Protein AF-A0A922VNA4-F1 (afdb_monomer_lite)

Foldseek 3Di:
DEAQQQPRDDDPDPDNHDPVVVVVVVVLVDDCLCVDPLNVVLFVVLVVVCCVVPNQWFCAAPDHIDGHPAKGKDFCQHVVNVGDSRDNVRIDIHHPVRVVVVVVPDPDSDGDRPVPPPDDDDDDDDDDDDDDDDDDDDDDDDDDDDDDDDDDDDDDDDDDDDDD

Secondary structure (DSSP, 8-state):
-EE-TTT--EE-SSSSS-HHHHHHHHHHH--GGGGSHHHHHHHHHHHHHHHHHHSSEE--SSS--EE-SSEEEEESS-GGGT--TT-GGGEEEEEHHHHHHHHHHSS-SS---TTSSSSS-S-----------PPP----------------------------

Radius of gyration: 28.9 Å; chains: 1; bounding box: 86×58×45 Å

Sequence (164 aa):
MKLCTVCGVLTSGPGSRCTTHTRESNRSRHNDLYGTRSWQRLSARVLRSWRGEHGNWCPGYGRPAHRASDLTVDHVVPLAAGGAPFDIGNTAVLCRSCNSTKGASEPDRGYPHAGSALLEDVGRSSPRIALRVTRVTLVTVFCVLSRKTGSTSHGRRCGSSPTT

Structure (mmCIF, N/CA/C/O backbone):
data_AF-A0A922VNA4-F1
#
_entry.id   AF-A0A922VNA4-F1
#
loop_
_atom_site.group_PDB
_atom_site.id
_atom_site.type_symbol
_atom_site.label_atom_id
_atom_site.label_alt_id
_atom_site.label_comp_id
_atom_site.label_asym_id
_atom_site.label_entity_id
_atom_site.label_seq_id
_atom_site.pdbx_PDB_ins_code
_atom_site.Cartn_x
_atom_site.Cartn_y
_atom_site.Cartn_z
_atom_site.occupancy
_atom_site.B_iso_or_equiv
_atom_site.auth_seq_id
_atom_site.auth_comp_id
_atom_site.auth_asym_id
_atom_site.auth_atom_id
_atom_site.pdbx_PDB_model_num
ATOM 1 N N . MET A 1 1 ? 34.123 10.118 0.700 1.00 74.88 1 MET A N 1
ATOM 2 C CA . MET A 1 1 ? 33.624 9.529 -0.564 1.00 74.88 1 MET A CA 1
ATOM 3 C C . MET A 1 1 ? 33.416 8.040 -0.349 1.00 74.88 1 MET A C 1
ATOM 5 O O . MET A 1 1 ? 34.210 7.442 0.367 1.00 74.88 1 MET A O 1
ATOM 9 N N . LYS A 1 2 ? 32.336 7.462 -0.883 1.00 83.25 2 LYS A N 1
ATOM 10 C CA . LYS A 1 2 ? 32.010 6.028 -0.761 1.00 83.25 2 LYS A CA 1
ATOM 11 C C . LYS A 1 2 ? 31.835 5.423 -2.146 1.00 83.25 2 LYS A C 1
ATOM 13 O O . LYS A 1 2 ? 31.341 6.098 -3.049 1.00 83.25 2 LYS A O 1
ATOM 18 N N . LEU A 1 3 ? 32.221 4.163 -2.307 1.00 89.31 3 LEU A N 1
ATOM 19 C CA . LEU A 1 3 ? 31.964 3.426 -3.539 1.00 89.31 3 LEU A CA 1
ATOM 20 C C . LEU A 1 3 ? 30.491 3.013 -3.586 1.00 89.31 3 LEU A C 1
ATOM 22 O O . LEU A 1 3 ? 29.907 2.621 -2.574 1.00 89.31 3 LEU A O 1
ATOM 26 N N . CYS A 1 4 ? 29.888 3.106 -4.767 1.00 89.94 4 CYS A N 1
ATOM 27 C CA . CYS A 1 4 ? 28.564 2.559 -5.008 1.00 89.94 4 CYS A CA 1
ATOM 28 C C . CYS A 1 4 ? 28.595 1.038 -4.822 1.00 89.94 4 CYS A C 1
ATOM 30 O O . CYS A 1 4 ? 29.372 0.353 -5.476 1.00 89.94 4 CYS A O 1
ATOM 32 N N . THR A 1 5 ? 27.687 0.489 -4.017 1.00 89.38 5 THR A N 1
ATOM 33 C CA . THR A 1 5 ? 27.628 -0.960 -3.742 1.00 89.38 5 THR A CA 1
ATOM 34 C C . THR A 1 5 ? 27.132 -1.815 -4.913 1.00 89.38 5 THR A C 1
ATOM 36 O O . THR A 1 5 ? 27.088 -3.035 -4.802 1.00 89.38 5 THR A O 1
ATOM 39 N N . VAL A 1 6 ? 26.729 -1.184 -6.020 1.00 86.19 6 VAL A N 1
ATOM 40 C CA . VAL A 1 6 ? 26.211 -1.853 -7.222 1.00 86.19 6 VAL A CA 1
ATOM 41 C C . VAL A 1 6 ? 27.241 -1.848 -8.351 1.00 86.19 6 VAL A C 1
ATOM 43 O O . VAL A 1 6 ? 27.424 -2.866 -8.993 1.00 86.19 6 VAL A O 1
ATOM 46 N N . CYS A 1 7 ? 27.936 -0.732 -8.593 1.00 90.75 7 CYS A N 1
ATOM 47 C CA . CYS A 1 7 ? 28.889 -0.619 -9.709 1.00 90.75 7 CYS A CA 1
ATOM 48 C C . CYS A 1 7 ? 30.285 -0.123 -9.329 1.00 90.75 7 CYS A C 1
ATOM 50 O O . CYS A 1 7 ? 31.094 0.144 -10.210 1.00 90.75 7 CYS A O 1
ATOM 52 N N . GLY A 1 8 ? 30.565 0.093 -8.043 1.00 88.75 8 GLY A N 1
ATOM 53 C CA . GLY A 1 8 ? 31.885 0.517 -7.574 1.00 88.75 8 GLY A CA 1
ATOM 54 C C . GLY A 1 8 ? 32.268 1.971 -7.872 1.00 88.75 8 GLY A C 1
ATOM 55 O O . GLY A 1 8 ? 33.313 2.410 -7.416 1.00 88.75 8 GLY A O 1
ATOM 56 N N . VAL A 1 9 ? 31.446 2.759 -8.576 1.00 91.19 9 VAL A N 1
ATOM 57 C CA . VAL A 1 9 ? 31.759 4.173 -8.868 1.00 91.19 9 VAL A CA 1
ATOM 58 C C . VAL A 1 9 ? 31.885 4.993 -7.579 1.00 91.19 9 VAL A C 1
ATOM 60 O O . VAL A 1 9 ? 31.060 4.859 -6.672 1.00 91.19 9 VAL A O 1
ATOM 63 N N . LEU A 1 10 ? 32.891 5.872 -7.512 1.00 90.06 10 LEU A N 1
ATOM 64 C CA . LEU A 1 10 ? 33.101 6.789 -6.393 1.00 90.06 10 LEU A CA 1
ATOM 65 C C . LEU A 1 10 ? 31.979 7.833 -6.338 1.00 90.06 10 LEU A C 1
ATOM 67 O O . LEU A 1 10 ? 31.717 8.549 -7.301 1.00 90.06 10 LEU A O 1
ATOM 71 N N . THR A 1 11 ? 31.319 7.929 -5.189 1.00 87.50 11 THR A N 1
ATOM 72 C CA . THR A 1 11 ? 30.219 8.867 -4.961 1.00 87.50 11 THR A CA 1
ATOM 73 C C . THR A 1 11 ? 30.583 9.886 -3.884 1.00 87.50 11 THR A C 1
ATOM 75 O O . THR A 1 11 ? 31.221 9.569 -2.870 1.00 87.50 11 THR A O 1
ATOM 78 N N . SER A 1 12 ? 30.174 11.133 -4.117 1.00 82.00 12 SER A N 1
ATOM 79 C CA . SER A 1 12 ? 30.298 12.257 -3.182 1.00 82.00 12 SER A CA 1
ATOM 80 C C . SER A 1 12 ? 29.088 12.406 -2.250 1.00 82.00 12 SER A C 1
ATOM 82 O O . SER A 1 12 ? 29.164 13.146 -1.274 1.00 82.00 12 SER A O 1
ATOM 84 N N . GLY A 1 13 ? 27.984 11.700 -2.522 1.00 77.00 13 GLY A N 1
ATOM 85 C CA . GLY A 1 13 ? 26.763 11.749 -1.716 1.00 77.00 13 GLY A CA 1
ATOM 86 C C . GLY A 1 13 ? 26.807 10.871 -0.453 1.00 77.00 13 GLY A C 1
ATOM 87 O O . GLY A 1 13 ? 27.655 9.987 -0.335 1.00 77.00 13 GLY A O 1
ATOM 88 N N . PRO A 1 14 ? 25.862 11.069 0.488 1.00 75.62 14 PRO A N 1
ATOM 89 C CA . PRO A 1 14 ? 25.787 10.292 1.731 1.00 75.62 14 PRO A CA 1
ATOM 90 C C . PRO A 1 14 ? 25.277 8.849 1.539 1.00 75.62 14 PRO A C 1
ATOM 92 O O . PRO A 1 14 ? 25.384 8.032 2.454 1.00 75.62 14 PRO A O 1
ATOM 95 N N . GLY A 1 15 ? 24.706 8.529 0.373 1.00 79.00 15 GLY A N 1
ATOM 96 C CA . GLY A 1 15 ? 24.114 7.223 0.075 1.00 79.00 15 GLY A CA 1
ATOM 97 C C . GLY A 1 15 ? 25.132 6.130 -0.273 1.00 79.00 15 GLY A C 1
ATOM 98 O O . GLY A 1 15 ? 26.275 6.397 -0.624 1.00 79.00 15 GLY A O 1
ATOM 99 N N . SER A 1 16 ? 24.688 4.871 -0.222 1.00 84.81 16 SER A N 1
ATOM 100 C CA . SER A 1 16 ? 25.476 3.696 -0.637 1.00 84.81 16 SER A CA 1
ATOM 101 C C . SER A 1 16 ? 25.446 3.428 -2.149 1.00 84.81 16 SER A C 1
ATOM 103 O O . SER A 1 16 ? 26.089 2.496 -2.629 1.00 84.81 16 SER A O 1
ATOM 105 N N . ARG A 1 17 ? 24.690 4.218 -2.922 1.00 88.06 17 ARG A N 1
ATOM 106 C CA . ARG A 1 17 ? 24.502 4.044 -4.369 1.00 88.06 17 ARG A CA 1
ATOM 107 C C . ARG A 1 17 ? 24.750 5.349 -5.120 1.00 88.06 17 ARG A C 1
ATOM 109 O O . ARG A 1 17 ? 24.464 6.425 -4.603 1.00 88.06 17 ARG A O 1
ATOM 116 N N . CYS A 1 18 ? 25.236 5.247 -6.358 1.00 90.50 18 CYS A N 1
ATOM 117 C CA . CYS A 1 18 ? 25.336 6.398 -7.254 1.00 90.50 18 CYS A CA 1
ATOM 118 C C . CYS A 1 18 ? 23.941 6.903 -7.663 1.00 90.50 18 CYS A C 1
ATOM 120 O O . CYS A 1 18 ? 22.926 6.225 -7.468 1.00 90.50 18 CYS A O 1
ATOM 122 N N . THR A 1 19 ? 23.879 8.107 -8.233 1.00 88.50 19 THR A N 1
ATOM 123 C CA . THR A 1 19 ? 22.624 8.741 -8.665 1.00 88.50 19 THR A CA 1
ATOM 124 C C . THR A 1 19 ? 21.856 7.876 -9.666 1.00 88.50 19 THR A C 1
ATOM 126 O O . THR A 1 19 ? 20.640 7.747 -9.536 1.00 88.50 19 THR A O 1
ATOM 129 N N . THR A 1 20 ? 22.549 7.218 -10.600 1.00 88.00 20 THR A N 1
ATOM 130 C CA . THR A 1 20 ? 21.956 6.291 -11.578 1.00 88.00 20 THR A CA 1
ATOM 131 C C . THR A 1 20 ? 21.267 5.109 -10.899 1.00 88.00 20 THR A C 1
ATOM 133 O O . THR A 1 20 ? 20.055 4.956 -11.039 1.00 88.00 20 THR A O 1
ATOM 136 N N . HIS A 1 21 ? 21.990 4.336 -10.081 1.00 87.81 21 HIS A N 1
ATOM 137 C CA . HIS A 1 21 ? 21.416 3.173 -9.391 1.00 87.81 21 HIS A CA 1
ATOM 138 C C . HIS A 1 21 ? 20.366 3.557 -8.341 1.00 87.81 21 HIS A C 1
ATOM 140 O O . HIS A 1 21 ? 19.444 2.790 -8.074 1.00 87.81 21 HIS A O 1
ATOM 146 N N . THR A 1 22 ? 20.450 4.760 -7.768 1.00 85.31 22 THR A N 1
ATOM 147 C CA . THR A 1 22 ? 19.386 5.296 -6.906 1.00 85.31 22 THR A CA 1
ATOM 148 C C . THR A 1 22 ? 18.108 5.553 -7.707 1.00 85.31 22 THR A C 1
ATOM 150 O O . THR A 1 22 ? 17.030 5.124 -7.301 1.00 85.31 22 THR A O 1
ATOM 153 N N . ARG A 1 23 ? 18.213 6.207 -8.873 1.00 83.06 23 ARG A N 1
ATOM 154 C CA . ARG A 1 23 ? 17.069 6.461 -9.765 1.00 83.06 23 ARG A CA 1
ATOM 155 C C . ARG A 1 23 ? 16.462 5.172 -10.299 1.00 83.06 23 ARG A C 1
ATOM 157 O O . ARG A 1 23 ? 15.246 5.071 -10.394 1.00 83.06 23 ARG A O 1
ATOM 164 N N . GLU A 1 24 ? 17.285 4.200 -10.658 1.00 81.06 24 GLU A N 1
ATOM 165 C CA . GLU A 1 24 ? 16.814 2.909 -11.149 1.00 81.06 24 GLU A CA 1
ATOM 166 C C . GLU A 1 24 ? 16.100 2.105 -10.067 1.00 81.06 24 GLU A C 1
ATOM 168 O O . GLU A 1 24 ? 14.954 1.723 -10.270 1.00 81.06 24 GLU A O 1
ATOM 173 N N . SER A 1 25 ? 16.688 1.990 -8.871 1.00 77.19 25 SER A N 1
ATOM 174 C CA . SER A 1 25 ? 16.001 1.402 -7.716 1.00 77.19 25 SER A CA 1
ATOM 175 C C . SER A 1 25 ? 14.668 2.100 -7.430 1.00 77.19 25 SER A C 1
ATOM 177 O O . SER A 1 25 ? 13.697 1.437 -7.080 1.00 77.19 25 SER A O 1
ATOM 179 N N . ASN A 1 26 ? 14.602 3.430 -7.541 1.00 75.06 26 ASN A N 1
ATOM 180 C CA . ASN A 1 26 ? 13.354 4.161 -7.324 1.00 75.06 26 ASN A CA 1
ATOM 181 C C . ASN A 1 26 ? 12.313 3.850 -8.404 1.00 75.06 26 ASN A C 1
ATOM 183 O O . ASN A 1 26 ? 11.159 3.629 -8.056 1.00 75.06 26 ASN A O 1
ATOM 187 N N . ARG A 1 27 ? 12.716 3.766 -9.680 1.00 70.94 27 ARG A N 1
ATOM 188 C CA . ARG A 1 27 ? 11.833 3.359 -10.785 1.00 70.94 27 ARG A CA 1
ATOM 189 C C . ARG A 1 27 ? 11.296 1.942 -10.583 1.00 70.94 27 ARG A C 1
ATOM 191 O O . ARG A 1 27 ? 10.088 1.762 -10.611 1.00 70.94 27 ARG A O 1
ATOM 198 N N . SER A 1 28 ? 12.151 0.968 -10.265 1.00 65.31 28 SER A N 1
ATOM 199 C CA . SER A 1 28 ? 11.724 -0.424 -10.038 1.00 65.31 28 SER A CA 1
ATOM 200 C C . SER A 1 28 ? 10.815 -0.590 -8.814 1.00 65.31 28 SER A C 1
ATOM 202 O O . SER A 1 28 ? 10.023 -1.526 -8.747 1.00 65.31 28 SER A O 1
ATOM 204 N N . ARG A 1 29 ? 10.914 0.307 -7.822 1.00 63.12 29 ARG A N 1
ATOM 205 C CA . ARG A 1 29 ? 10.029 0.321 -6.643 1.00 63.12 29 ARG A CA 1
ATOM 206 C C . ARG A 1 29 ? 8.680 0.982 -6.916 1.00 63.12 29 ARG A C 1
ATOM 208 O O . ARG A 1 29 ? 7.727 0.709 -6.189 1.00 63.12 29 ARG A O 1
ATOM 215 N N . HIS A 1 30 ? 8.603 1.864 -7.907 1.00 66.50 30 HIS A N 1
ATOM 216 C CA . HIS A 1 30 ? 7.406 2.639 -8.190 1.00 66.50 30 HIS A CA 1
ATOM 217 C C . HIS A 1 30 ? 6.570 1.911 -9.242 1.00 66.50 30 HIS A C 1
ATOM 219 O O . HIS A 1 30 ? 6.742 2.099 -10.440 1.00 66.50 30 HIS A O 1
ATOM 225 N N . ASN A 1 31 ? 5.671 1.039 -8.787 1.00 80.12 31 ASN A N 1
ATOM 226 C CA . ASN A 1 31 ? 4.660 0.481 -9.675 1.00 80.12 31 ASN A CA 1
ATOM 227 C C . ASN A 1 31 ? 3.632 1.578 -10.007 1.00 80.12 31 ASN A C 1
ATOM 229 O O . ASN A 1 31 ? 3.029 2.147 -9.091 1.00 80.12 31 ASN A O 1
ATOM 233 N N . ASP A 1 32 ? 3.420 1.857 -11.298 1.00 86.38 32 ASP A N 1
ATOM 234 C CA . ASP A 1 32 ? 2.478 2.879 -11.787 1.00 86.38 32 ASP A CA 1
ATOM 235 C C . ASP A 1 32 ? 1.055 2.688 -11.244 1.00 86.38 32 ASP A C 1
ATOM 237 O O . ASP A 1 32 ? 0.323 3.663 -11.053 1.00 86.38 32 ASP A O 1
ATOM 241 N N . LEU A 1 33 ? 0.683 1.446 -10.905 1.00 90.88 33 LEU A N 1
ATOM 242 C CA . LEU A 1 33 ? -0.581 1.105 -10.256 1.00 90.88 33 LEU A CA 1
ATOM 243 C C . LEU A 1 33 ? -0.859 1.981 -9.035 1.00 90.88 33 LEU A C 1
ATOM 245 O O . LEU A 1 33 ? -1.994 2.430 -8.860 1.00 90.88 33 LEU A O 1
ATOM 249 N N . TYR A 1 34 ? 0.154 2.263 -8.214 1.00 90.06 34 TYR A N 1
ATOM 250 C CA . TYR A 1 34 ? -0.023 3.026 -6.979 1.00 90.06 34 TYR A CA 1
ATOM 251 C C . TYR A 1 34 ? -0.406 4.492 -7.230 1.00 90.06 34 TYR A C 1
ATOM 253 O O . TYR A 1 34 ? -1.037 5.120 -6.378 1.00 90.06 34 TYR A O 1
ATOM 261 N N . GLY A 1 35 ? -0.092 5.027 -8.415 1.00 90.38 35 GLY A N 1
ATOM 262 C CA . GLY A 1 35 ? -0.532 6.350 -8.860 1.00 90.38 35 GLY A CA 1
ATOM 263 C C . GLY A 1 35 ? -1.964 6.378 -9.406 1.00 90.38 35 GLY A C 1
ATOM 264 O O . GLY A 1 35 ? -2.534 7.455 -9.585 1.00 90.38 35 GLY A O 1
ATOM 265 N N . THR A 1 36 ? -2.578 5.221 -9.667 1.00 94.62 36 THR A N 1
ATOM 266 C CA . THR A 1 36 ? -3.907 5.158 -10.288 1.00 94.62 36 THR A CA 1
ATOM 267 C C . THR A 1 36 ? -5.025 5.564 -9.325 1.00 94.62 36 THR A C 1
ATOM 269 O O . THR A 1 36 ? -5.009 5.266 -8.128 1.00 94.62 36 THR A O 1
ATOM 272 N N . ARG A 1 37 ? -6.088 6.176 -9.869 1.00 97.50 37 ARG A N 1
ATOM 273 C CA . ARG A 1 37 ? -7.303 6.511 -9.099 1.00 97.50 37 ARG A CA 1
ATOM 274 C C . ARG A 1 37 ? -7.980 5.274 -8.501 1.00 97.50 37 ARG A C 1
ATOM 276 O O . ARG A 1 37 ? -8.582 5.364 -7.433 1.00 97.50 37 ARG A O 1
ATOM 283 N N . SER A 1 38 ? -7.898 4.133 -9.184 1.00 97.50 38 SER A N 1
ATOM 284 C CA . SER A 1 38 ? -8.461 2.864 -8.712 1.00 97.50 38 SER A CA 1
ATOM 285 C C . SER A 1 38 ? -7.780 2.406 -7.425 1.00 97.50 38 SER A C 1
ATOM 287 O O . SER A 1 38 ? -8.469 2.124 -6.445 1.00 97.50 38 SER A O 1
ATOM 289 N N . TRP A 1 39 ? -6.444 2.441 -7.384 1.00 97.31 39 TRP A N 1
ATOM 290 C CA . TRP A 1 39 ? -5.688 2.109 -6.179 1.00 97.31 39 TRP A CA 1
ATOM 291 C C . TRP A 1 39 ? -5.965 3.078 -5.027 1.00 97.31 39 TRP A C 1
ATOM 293 O O . TR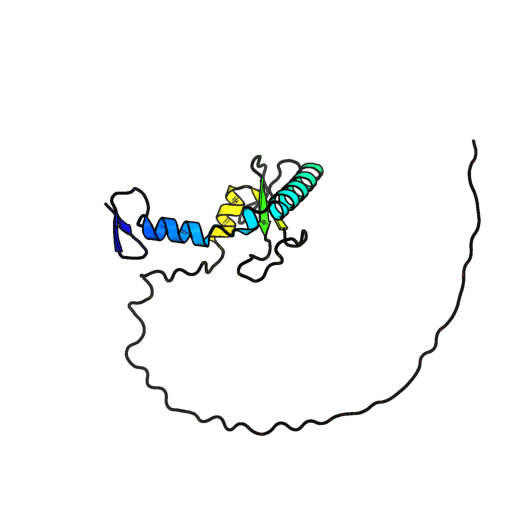P A 1 39 ? -6.195 2.649 -3.897 1.00 97.31 39 TRP A O 1
ATOM 303 N N . GLN A 1 40 ? -6.006 4.385 -5.305 1.00 97.62 40 GLN A N 1
ATOM 304 C CA . GLN A 1 40 ? -6.301 5.397 -4.285 1.00 97.62 40 GLN A CA 1
ATOM 305 C C . GLN A 1 40 ? -7.678 5.176 -3.642 1.00 97.62 40 GLN A C 1
ATOM 307 O O . GLN A 1 40 ? -7.812 5.241 -2.419 1.00 97.62 40 GLN A O 1
ATOM 312 N N . ARG A 1 41 ? -8.702 4.861 -4.449 1.00 98.38 41 ARG A N 1
ATOM 313 C CA . ARG A 1 41 ? -10.058 4.558 -3.960 1.00 98.38 41 ARG A CA 1
ATOM 314 C C . ARG A 1 41 ? -10.102 3.278 -3.131 1.00 98.38 41 ARG A C 1
ATOM 316 O O . ARG A 1 41 ? -10.721 3.276 -2.068 1.00 98.38 41 ARG A O 1
ATOM 323 N N . LEU A 1 42 ? -9.452 2.215 -3.607 1.00 98.25 42 LEU A N 1
ATOM 324 C CA . LEU A 1 42 ? -9.344 0.947 -2.887 1.00 98.25 42 LEU A CA 1
ATOM 325 C C . LEU A 1 42 ? -8.659 1.149 -1.531 1.00 98.25 42 LEU A C 1
ATOM 327 O O . LEU A 1 42 ? -9.231 0.816 -0.496 1.00 98.25 42 LEU A O 1
ATOM 331 N N . SER A 1 43 ? -7.491 1.790 -1.529 1.00 98.06 43 SER A N 1
ATOM 332 C CA . SER A 1 43 ? -6.713 2.065 -0.318 1.00 98.06 43 SER A CA 1
ATOM 333 C C . SER A 1 43 ? -7.499 2.900 0.690 1.00 98.06 43 SER A C 1
ATOM 335 O O . SER A 1 43 ? -7.530 2.578 1.875 1.00 98.06 43 SER A O 1
ATOM 337 N N . ALA A 1 44 ? -8.188 3.949 0.229 1.00 98.50 44 ALA A N 1
ATOM 338 C CA . ALA A 1 44 ? -9.020 4.777 1.095 1.00 98.50 44 ALA A CA 1
ATOM 339 C C . ALA A 1 44 ? -10.184 3.986 1.715 1.00 98.50 44 ALA A C 1
ATOM 341 O O . ALA A 1 44 ? -10.502 4.191 2.887 1.00 98.50 44 ALA A O 1
ATOM 342 N N . ARG A 1 45 ? -10.804 3.070 0.957 1.00 98.56 45 ARG A N 1
ATOM 343 C CA . ARG A 1 45 ? -11.862 2.182 1.462 1.00 98.56 45 ARG A CA 1
ATOM 344 C C . ARG A 1 45 ? -11.326 1.239 2.539 1.00 98.56 45 ARG A C 1
ATOM 346 O O . ARG A 1 45 ? -11.921 1.168 3.610 1.00 98.56 45 ARG A O 1
ATOM 353 N N . VAL A 1 46 ? -10.203 0.573 2.271 1.00 98.62 46 VAL A N 1
ATOM 354 C CA . VAL A 1 46 ? -9.559 -0.361 3.208 1.00 98.62 46 VAL A CA 1
ATOM 355 C C . VAL A 1 46 ? -9.159 0.358 4.500 1.00 98.62 46 VAL A C 1
ATOM 357 O O . VAL A 1 46 ? -9.538 -0.075 5.586 1.00 98.62 46 VAL A O 1
ATOM 360 N N . LEU A 1 47 ? -8.490 1.514 4.402 1.00 98.56 47 LEU A N 1
ATOM 361 C CA . LEU A 1 47 ? -8.098 2.303 5.577 1.00 98.56 47 LEU A CA 1
ATOM 362 C C . LEU A 1 47 ? -9.297 2.811 6.374 1.00 98.56 47 LEU A C 1
ATOM 364 O O . LEU A 1 47 ? -9.227 2.868 7.599 1.00 98.56 47 LEU A O 1
ATOM 368 N N . ARG A 1 48 ? -10.386 3.202 5.703 1.00 98.56 48 ARG A N 1
ATOM 369 C CA . ARG A 1 48 ? -11.604 3.651 6.382 1.00 98.56 48 ARG A CA 1
ATOM 370 C C . ARG A 1 48 ? -12.245 2.519 7.181 1.00 98.56 48 ARG A C 1
ATOM 372 O O . ARG A 1 48 ? -12.564 2.755 8.340 1.00 98.56 48 ARG A O 1
ATOM 379 N N . SER A 1 49 ? -12.398 1.330 6.590 1.00 98.44 49 SER A N 1
ATOM 380 C CA . SER A 1 49 ? -12.951 0.158 7.295 1.00 98.44 49 SER A CA 1
ATOM 381 C C . SER A 1 49 ? -12.087 -0.193 8.501 1.00 98.44 49 SER A C 1
ATOM 383 O O . SER A 1 49 ? -12.564 -0.199 9.631 1.00 98.44 49 SER A O 1
ATOM 385 N N . TRP A 1 50 ? -10.775 -0.324 8.277 1.00 98.50 50 TRP A N 1
ATOM 386 C CA . TRP A 1 50 ? -9.812 -0.644 9.325 1.00 98.50 50 TRP A CA 1
ATOM 387 C C . TRP A 1 50 ? -9.860 0.343 10.490 1.00 98.50 50 TRP A C 1
ATOM 389 O O . TRP A 1 50 ? -9.888 -0.048 11.652 1.00 98.50 50 TRP A O 1
ATOM 399 N N . ARG A 1 51 ? -9.895 1.648 10.197 1.00 98.44 51 ARG A N 1
ATOM 400 C CA . ARG A 1 51 ? -9.981 2.682 11.235 1.00 98.44 51 ARG A CA 1
ATOM 401 C C . ARG A 1 51 ? -11.320 2.666 11.967 1.00 98.44 51 ARG A C 1
ATOM 403 O O . ARG A 1 51 ? -11.337 3.017 13.141 1.00 98.44 51 ARG A O 1
ATOM 410 N N . GLY A 1 52 ? -12.407 2.274 11.306 1.00 98.38 52 GLY A N 1
ATOM 411 C CA . GLY A 1 52 ? -13.713 2.106 11.944 1.00 98.38 52 GLY A CA 1
ATOM 412 C C . GLY A 1 52 ? -13.732 0.957 12.954 1.00 98.38 52 GLY A C 1
ATOM 413 O O . GLY A 1 52 ? -14.320 1.096 14.019 1.00 98.38 52 GLY A O 1
ATOM 414 N N . GLU A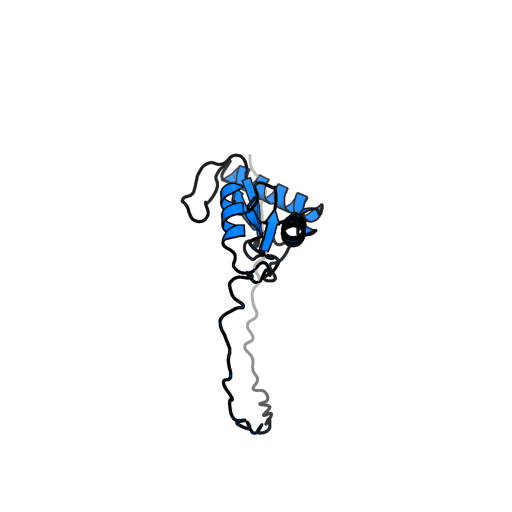 1 53 ? -13.045 -0.142 12.646 1.00 98.25 53 GLU A N 1
ATOM 415 C CA . GLU A 1 53 ? -13.058 -1.368 13.457 1.00 98.25 53 GLU A CA 1
ATOM 416 C C . GLU A 1 53 ? -11.933 -1.415 14.505 1.00 98.25 53 GLU A C 1
ATOM 418 O O . GLU A 1 53 ? -12.109 -1.935 15.606 1.00 98.25 53 GLU A O 1
ATOM 423 N N . HIS A 1 54 ? -10.762 -0.867 14.178 1.00 97.88 54 HIS A N 1
ATOM 424 C CA . HIS A 1 54 ? -9.535 -1.009 14.969 1.00 97.88 54 HIS A CA 1
ATOM 425 C C . HIS A 1 54 ? -8.879 0.330 15.334 1.00 97.88 54 HIS A C 1
ATOM 427 O O . HIS A 1 54 ? -7.908 0.373 16.093 1.00 97.88 54 HIS A O 1
ATOM 433 N N . GLY A 1 55 ? -9.377 1.449 14.803 1.00 98.12 55 GLY A N 1
ATOM 434 C CA . GLY A 1 55 ? -8.766 2.760 14.994 1.00 98.12 55 GLY A CA 1
ATOM 435 C C . GLY A 1 55 ? -7.363 2.859 14.384 1.00 98.12 55 GLY A C 1
ATOM 436 O O . GLY A 1 55 ? -7.082 2.378 13.288 1.00 98.12 55 GLY A O 1
ATOM 437 N N . ASN A 1 56 ? -6.458 3.519 15.106 1.00 98.19 56 ASN A N 1
ATOM 438 C CA . ASN A 1 56 ? -5.053 3.714 14.727 1.00 98.19 56 ASN A CA 1
ATOM 439 C C . ASN A 1 56 ? -4.171 2.537 15.171 1.00 98.19 56 ASN A C 1
ATOM 441 O O . ASN A 1 56 ? -3.144 2.734 15.822 1.00 98.19 56 ASN A O 1
ATOM 445 N N . TRP A 1 57 ? -4.604 1.310 14.898 1.00 98.44 57 TRP A N 1
ATOM 446 C CA . TRP A 1 57 ? -3.892 0.103 15.305 1.00 98.44 57 TRP A CA 1
ATOM 447 C C . TRP A 1 57 ? -3.185 -0.535 14.112 1.00 98.44 57 TRP A C 1
ATOM 449 O O . TRP A 1 57 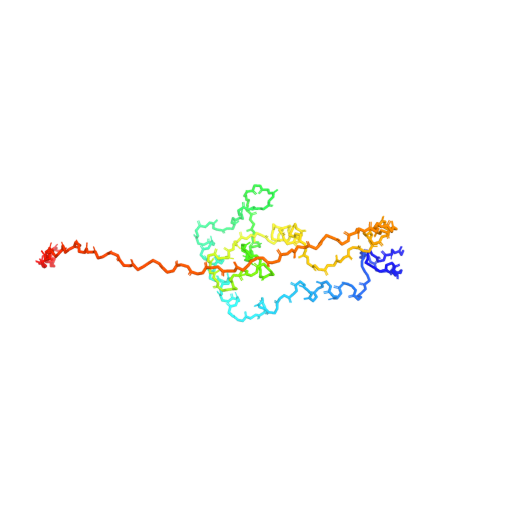? -3.776 -0.703 13.054 1.00 98.44 57 TRP A O 1
ATOM 459 N N . CYS A 1 58 ? -1.911 -0.872 14.263 1.00 98.56 58 CYS A N 1
ATOM 460 C CA . CYS A 1 58 ? -1.130 -1.613 13.283 1.00 98.56 58 CYS A CA 1
ATOM 461 C C . CYS A 1 58 ? -1.013 -3.074 13.747 1.00 98.56 58 CYS A C 1
ATOM 463 O O . CYS A 1 58 ? -0.581 -3.288 14.884 1.00 98.56 58 CYS A O 1
ATOM 465 N N . PRO A 1 59 ? -1.302 -4.072 12.890 1.00 98.06 59 PRO A N 1
ATOM 466 C CA . PRO A 1 59 ? -1.102 -5.493 13.210 1.00 98.06 59 PRO A CA 1
ATOM 467 C C . PRO A 1 59 ? 0.350 -5.858 13.529 1.00 98.06 59 PRO A C 1
ATOM 469 O O . PRO A 1 59 ? 0.606 -6.812 14.255 1.00 98.06 59 PRO A O 1
ATOM 472 N N . GLY A 1 60 ? 1.299 -5.071 13.015 1.00 97.31 60 GLY A N 1
ATOM 473 C CA . GLY A 1 60 ? 2.726 -5.347 13.119 1.00 97.31 60 GLY A CA 1
ATOM 474 C C . GLY A 1 60 ? 3.242 -6.239 11.989 1.00 97.31 60 GLY A C 1
ATOM 475 O O . GLY A 1 60 ? 2.503 -6.982 11.353 1.00 97.31 60 GLY A O 1
ATOM 476 N N . TYR A 1 61 ? 4.539 -6.121 11.718 1.00 96.50 61 TYR A N 1
ATOM 477 C CA . TYR A 1 61 ? 5.286 -6.986 10.806 1.00 96.50 61 TYR A CA 1
ATOM 478 C C . TYR A 1 61 ? 6.691 -7.154 11.380 1.00 96.50 61 TYR A C 1
ATOM 480 O O . TYR A 1 61 ? 7.366 -6.152 11.629 1.00 96.50 61 TYR A O 1
ATOM 488 N N . GLY A 1 62 ? 7.093 -8.394 11.675 1.00 94.19 62 GLY A N 1
ATOM 489 C CA . GLY A 1 62 ? 8.343 -8.687 12.391 1.00 94.19 62 GLY A CA 1
ATOM 490 C C . GLY A 1 62 ? 8.402 -8.128 13.822 1.00 94.19 62 GLY A C 1
ATOM 491 O O . GLY A 1 62 ? 9.472 -8.074 14.418 1.00 94.19 62 GLY A O 1
ATOM 492 N N . ARG A 1 63 ? 7.267 -7.665 14.365 1.00 95.88 63 ARG A N 1
ATOM 493 C CA . ARG A 1 63 ? 7.110 -7.146 15.730 1.00 95.88 63 ARG A CA 1
ATOM 494 C C . ARG A 1 63 ? 5.639 -7.205 16.167 1.00 95.88 63 ARG A C 1
ATOM 496 O O . ARG A 1 63 ? 4.780 -7.286 15.286 1.00 95.88 63 ARG A O 1
ATOM 503 N N . PRO A 1 64 ? 5.335 -7.093 17.473 1.00 98.25 64 PRO A N 1
ATOM 504 C CA . PRO A 1 64 ? 3.961 -7.091 17.969 1.00 98.25 64 PRO A CA 1
ATOM 505 C C . PRO A 1 64 ? 3.091 -5.948 17.424 1.00 98.25 64 PRO A C 1
ATOM 507 O O . PRO A 1 64 ? 3.579 -4.893 16.990 1.00 98.25 64 PRO A O 1
ATOM 510 N N . ALA A 1 65 ? 1.777 -6.153 17.501 1.00 98.25 65 ALA A N 1
ATOM 511 C CA . ALA A 1 65 ? 0.780 -5.151 17.156 1.00 98.25 65 ALA A CA 1
ATOM 512 C C . ALA A 1 65 ? 0.876 -3.919 18.079 1.00 98.25 65 ALA A C 1
ATOM 514 O O . ALA A 1 65 ? 1.186 -4.039 19.264 1.00 98.25 65 ALA A O 1
ATOM 515 N N . HIS A 1 66 ? 0.665 -2.724 17.529 1.00 98.56 66 HIS A N 1
ATOM 516 C CA . HIS A 1 66 ? 0.940 -1.458 18.222 1.00 98.56 66 HIS A CA 1
ATOM 517 C C . HIS A 1 66 ? 0.127 -0.295 17.641 1.00 98.56 66 HIS A C 1
ATOM 519 O O . HIS A 1 66 ? -0.350 -0.352 16.508 1.00 98.56 66 HIS A O 1
ATOM 525 N N . ARG A 1 67 ? 0.013 0.813 18.385 1.00 98.38 67 ARG A N 1
ATOM 526 C CA . ARG A 1 67 ? -0.609 2.048 17.874 1.00 98.38 67 ARG A CA 1
ATOM 527 C C . ARG A 1 67 ? 0.266 2.717 16.811 1.00 98.38 67 ARG A C 1
ATOM 529 O O . ARG A 1 67 ? 1.471 2.857 16.998 1.00 98.38 67 ARG A O 1
ATOM 536 N N . ALA A 1 68 ? -0.352 3.185 15.730 1.00 98.00 68 ALA A N 1
ATOM 537 C CA . ALA A 1 68 ? 0.287 3.977 14.683 1.00 98.00 68 ALA A CA 1
ATOM 538 C C . ALA A 1 68 ? -0.729 4.894 13.984 1.00 98.00 68 ALA A C 1
ATOM 540 O O . ALA A 1 68 ? -1.805 4.452 13.591 1.00 98.00 68 ALA A O 1
ATOM 541 N N . SER A 1 69 ? -0.382 6.169 13.798 1.00 95.19 69 SER A N 1
ATOM 542 C CA . SER A 1 69 ? -1.232 7.154 13.111 1.00 95.19 69 SER A CA 1
ATOM 543 C C . SER A 1 69 ? -1.110 7.093 11.583 1.00 95.19 69 SER A C 1
ATOM 545 O O . SER A 1 69 ? -2.112 7.253 10.882 1.00 95.19 69 SER A O 1
ATOM 547 N N . ASP A 1 70 ? 0.092 6.822 11.069 1.00 97.62 70 ASP A N 1
ATOM 548 C CA . ASP A 1 70 ? 0.398 6.711 9.636 1.00 97.62 70 ASP A CA 1
ATOM 549 C C . ASP A 1 70 ? 0.262 5.258 9.155 1.00 97.62 70 ASP A C 1
ATOM 551 O O . ASP A 1 70 ? 1.232 4.492 9.085 1.00 97.62 70 ASP A O 1
ATOM 555 N N . LEU A 1 71 ? -0.989 4.874 8.898 1.00 98.50 71 LEU A N 1
ATOM 556 C CA . LEU A 1 71 ? -1.366 3.584 8.325 1.00 98.50 71 LEU A CA 1
ATOM 557 C C . LEU A 1 71 ? -1.371 3.653 6.795 1.00 98.50 71 LEU A C 1
ATOM 559 O O . LEU A 1 71 ? -1.868 4.606 6.199 1.00 98.50 71 LEU A O 1
ATOM 563 N N . THR A 1 72 ? -0.861 2.597 6.178 1.00 98.06 72 THR A N 1
ATOM 564 C CA . THR A 1 72 ? -0.740 2.400 4.732 1.00 98.06 72 THR A CA 1
ATOM 565 C C . THR A 1 72 ? -1.390 1.078 4.331 1.00 98.06 72 THR A C 1
ATOM 567 O O . THR A 1 72 ? -1.648 0.232 5.189 1.00 98.06 72 THR A O 1
ATOM 570 N N . VAL A 1 73 ? -1.651 0.908 3.035 1.00 98.00 73 VAL A N 1
ATOM 571 C CA . VAL A 1 73 ? -2.151 -0.344 2.453 1.00 98.00 73 VAL A CA 1
ATOM 572 C C . VAL A 1 73 ? -1.071 -0.909 1.545 1.00 98.00 73 VAL A C 1
ATOM 574 O O . VAL A 1 73 ? -0.494 -0.167 0.751 1.00 98.00 73 VAL A O 1
ATOM 577 N N . ASP A 1 74 ? -0.804 -2.201 1.676 1.00 94.38 74 ASP A N 1
ATOM 578 C CA . ASP A 1 74 ? 0.086 -2.952 0.791 1.00 94.38 74 ASP A CA 1
ATOM 579 C C . ASP A 1 74 ? -0.585 -4.254 0.354 1.00 94.38 74 ASP A C 1
ATOM 581 O O . ASP A 1 74 ? -1.575 -4.688 0.951 1.00 94.38 74 ASP A O 1
ATOM 585 N N . HIS A 1 75 ? -0.050 -4.871 -0.693 1.00 94.69 75 HIS A N 1
ATOM 586 C CA . HIS A 1 75 ? -0.517 -6.174 -1.135 1.00 94.69 75 HIS A CA 1
ATOM 587 C C . HIS A 1 75 ? 0.022 -7.289 -0.226 1.00 94.69 75 HIS A C 1
ATOM 589 O O . HIS A 1 75 ? 1.205 -7.295 0.131 1.00 94.69 75 HIS A O 1
ATOM 595 N N . VAL A 1 76 ? -0.829 -8.258 0.123 1.00 95.06 76 VAL A N 1
ATOM 596 C CA . VAL A 1 76 ? -0.428 -9.470 0.857 1.00 95.06 76 VAL A CA 1
ATOM 597 C C . VAL A 1 76 ? 0.511 -10.293 -0.020 1.00 95.06 76 VAL A C 1
ATOM 599 O O . VAL A 1 76 ? 1.672 -10.479 0.337 1.00 95.06 76 VAL A O 1
ATOM 602 N N . VAL A 1 77 ? 0.034 -10.694 -1.200 1.00 92.50 77 VAL A N 1
ATOM 603 C CA . VAL A 1 77 ? 0.836 -11.261 -2.287 1.00 92.50 77 VAL A CA 1
ATOM 604 C C . VAL A 1 77 ? 1.340 -10.107 -3.157 1.00 92.50 77 VAL A C 1
ATOM 606 O O . VAL A 1 77 ? 0.519 -9.407 -3.761 1.00 92.50 77 VAL A O 1
ATOM 609 N N . PRO A 1 78 ? 2.663 -9.878 -3.250 1.00 90.38 78 PRO A N 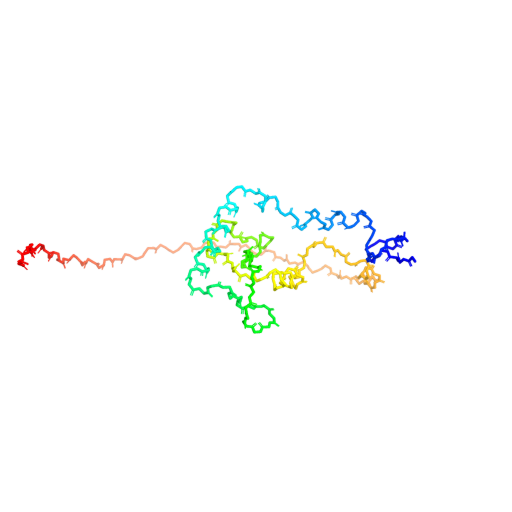1
ATOM 610 C CA . PRO A 1 78 ? 3.217 -8.788 -4.047 1.00 90.38 78 PRO A CA 1
ATOM 611 C C . PRO A 1 78 ? 2.790 -8.843 -5.520 1.00 90.38 78 PRO A C 1
ATOM 613 O O . PRO A 1 78 ? 2.680 -9.917 -6.110 1.00 90.38 78 PRO A O 1
ATOM 616 N N . LEU A 1 79 ? 2.654 -7.675 -6.158 1.00 89.19 79 LEU A N 1
ATOM 617 C CA . LEU A 1 79 ? 2.351 -7.572 -7.596 1.00 89.19 79 LEU A CA 1
ATOM 618 C C . LEU A 1 79 ? 3.378 -8.314 -8.471 1.00 89.19 79 LEU A C 1
ATOM 620 O O . LEU A 1 79 ? 3.010 -8.934 -9.461 1.00 89.19 79 LEU A O 1
ATOM 624 N N . ALA A 1 80 ? 4.658 -8.289 -8.081 1.00 84.19 80 ALA A N 1
ATOM 625 C CA . ALA A 1 80 ? 5.731 -9.005 -8.779 1.00 84.19 80 ALA A CA 1
ATOM 626 C C . ALA A 1 80 ? 5.577 -10.536 -8.713 1.00 84.19 80 ALA A C 1
ATOM 628 O O . ALA A 1 80 ? 6.036 -11.233 -9.610 1.00 84.19 80 ALA A O 1
ATOM 629 N N . ALA A 1 81 ? 4.892 -11.047 -7.686 1.00 85.69 81 ALA A N 1
ATOM 630 C CA . ALA A 1 81 ? 4.568 -12.462 -7.521 1.00 85.69 81 ALA A CA 1
ATOM 631 C C . ALA A 1 81 ? 3.194 -12.830 -8.122 1.00 85.69 81 ALA A C 1
ATOM 633 O O . ALA A 1 81 ? 2.666 -13.903 -7.844 1.00 85.69 81 ALA A O 1
ATOM 634 N N . GLY A 1 82 ? 2.589 -11.942 -8.922 1.00 88.94 82 GLY A N 1
ATOM 635 C CA . GLY A 1 82 ? 1.288 -12.176 -9.554 1.00 88.94 82 GLY A CA 1
ATOM 636 C C . GLY A 1 82 ? 0.079 -11.897 -8.656 1.00 88.94 82 GLY A C 1
ATOM 637 O O . GLY A 1 82 ? -1.024 -12.339 -8.970 1.00 88.94 82 GLY A O 1
ATOM 638 N N . GLY A 1 83 ? 0.259 -11.170 -7.549 1.00 92.75 83 GLY A N 1
ATOM 639 C CA . GLY A 1 83 ? -0.845 -10.777 -6.676 1.00 92.75 83 GLY A CA 1
ATOM 640 C C . GLY A 1 83 ? -1.920 -9.967 -7.406 1.00 92.75 83 GLY A C 1
ATOM 641 O O . GLY A 1 83 ? -1.614 -9.086 -8.214 1.00 92.75 83 GLY A O 1
ATOM 642 N N . ALA A 1 84 ? -3.190 -10.242 -7.099 1.00 95.50 84 ALA A N 1
ATOM 643 C CA . ALA A 1 84 ? -4.312 -9.534 -7.702 1.00 95.50 84 ALA A CA 1
ATOM 644 C C . ALA A 1 84 ? -4.283 -8.036 -7.308 1.00 95.50 84 ALA A C 1
ATOM 646 O O . ALA A 1 84 ? -4.289 -7.727 -6.112 1.00 95.50 84 ALA A O 1
ATOM 647 N N . PRO A 1 85 ? -4.266 -7.103 -8.282 1.00 94.12 85 PRO A N 1
ATOM 648 C CA . PRO A 1 85 ? -3.969 -5.683 -8.047 1.00 94.12 85 PRO A CA 1
ATOM 649 C C . PRO A 1 85 ? -5.072 -4.885 -7.347 1.00 94.12 85 PRO A C 1
ATOM 651 O O . PRO A 1 85 ? -4.818 -3.837 -6.756 1.00 94.12 85 PRO A O 1
ATOM 654 N N . PHE A 1 86 ? -6.321 -5.331 -7.476 1.00 96.81 86 PHE A N 1
ATOM 655 C CA . PHE A 1 86 ? -7.491 -4.619 -6.955 1.00 96.81 86 PHE A CA 1
ATOM 656 C C . PHE A 1 86 ? -8.388 -5.505 -6.087 1.00 96.81 86 PHE A C 1
ATOM 658 O O . PHE A 1 86 ? -9.517 -5.124 -5.778 1.00 96.81 86 PHE A O 1
ATOM 665 N N . ASP A 1 87 ? -7.895 -6.682 -5.707 1.00 97.31 87 ASP A N 1
ATOM 666 C CA . ASP A 1 87 ? -8.597 -7.566 -4.787 1.00 97.31 87 ASP A CA 1
ATOM 667 C C . ASP A 1 87 ? -8.409 -7.071 -3.350 1.00 97.31 87 ASP A C 1
ATOM 669 O O . ASP A 1 87 ? -7.285 -6.991 -2.859 1.00 97.31 87 ASP A O 1
ATOM 673 N N . ILE A 1 88 ? -9.515 -6.765 -2.666 1.00 97.00 88 ILE A N 1
ATOM 674 C CA . ILE A 1 88 ? -9.504 -6.377 -1.249 1.00 97.00 88 ILE A CA 1
ATOM 675 C C . ILE A 1 88 ? -8.904 -7.501 -0.393 1.00 97.00 88 ILE A C 1
ATOM 677 O O . ILE A 1 88 ? -8.168 -7.207 0.547 1.00 97.00 88 ILE A O 1
ATOM 681 N N . GLY A 1 89 ? -9.161 -8.770 -0.733 1.00 97.50 89 GLY A N 1
ATOM 682 C CA . GLY A 1 89 ? -8.607 -9.926 -0.022 1.00 97.50 89 GLY A CA 1
ATOM 683 C C . GLY A 1 89 ? -7.083 -10.022 -0.118 1.00 97.50 89 GLY A C 1
ATOM 684 O O . GLY A 1 89 ? -6.440 -10.561 0.778 1.00 97.50 89 GLY A O 1
ATOM 685 N N . ASN A 1 90 ? -6.495 -9.422 -1.155 1.00 97.62 90 ASN A N 1
ATOM 686 C CA . ASN A 1 90 ? -5.053 -9.311 -1.324 1.00 97.62 90 ASN A CA 1
ATOM 687 C C . ASN A 1 90 ? -4.477 -8.007 -0.742 1.00 97.62 90 ASN A C 1
ATOM 689 O O . ASN A 1 90 ? -3.342 -7.657 -1.050 1.00 97.62 90 ASN A O 1
ATOM 693 N N . THR A 1 91 ? -5.218 -7.264 0.087 1.00 98.00 91 THR A N 1
ATOM 694 C CA . THR A 1 91 ? -4.716 -6.045 0.744 1.00 98.00 91 THR A CA 1
ATOM 695 C C . THR A 1 91 ? -4.546 -6.230 2.247 1.00 98.00 91 THR A C 1
ATOM 697 O O . THR A 1 91 ? -5.334 -6.906 2.900 1.00 98.00 91 THR A O 1
ATOM 700 N N . ALA A 1 92 ? -3.522 -5.595 2.812 1.00 97.31 92 ALA A N 1
ATOM 701 C CA . ALA A 1 92 ? -3.277 -5.551 4.247 1.00 97.31 92 ALA A CA 1
ATOM 702 C C . ALA A 1 92 ? -2.952 -4.130 4.710 1.00 97.31 92 ALA A C 1
ATOM 704 O O . ALA A 1 92 ? -2.318 -3.351 3.993 1.00 97.31 92 ALA A O 1
ATOM 705 N N . VAL A 1 93 ? -3.363 -3.804 5.939 1.00 98.56 93 VAL A N 1
ATOM 706 C CA . VAL A 1 93 ? -3.048 -2.529 6.589 1.00 98.56 93 VAL A CA 1
ATOM 707 C C . VAL A 1 93 ? -1.810 -2.681 7.460 1.00 98.56 93 VAL A C 1
ATOM 709 O O . VAL A 1 93 ? -1.766 -3.516 8.360 1.00 98.56 93 VAL A O 1
ATOM 712 N N . LEU 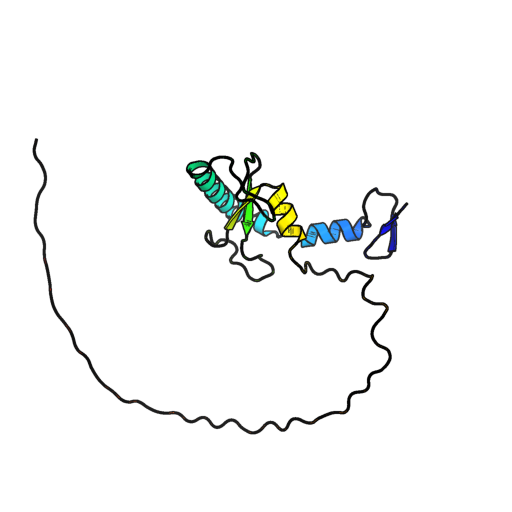A 1 94 ? -0.815 -1.827 7.230 1.00 98.44 94 LEU A N 1
ATOM 713 C CA . LEU A 1 94 ? 0.400 -1.732 8.037 1.00 98.44 94 LEU A CA 1
ATOM 714 C C . LEU A 1 94 ? 0.783 -0.269 8.231 1.00 98.44 94 LEU A C 1
ATOM 716 O O . LEU A 1 94 ? 0.575 0.563 7.348 1.00 98.44 94 LEU A O 1
ATOM 720 N N . CYS A 1 95 ? 1.415 0.062 9.356 1.00 98.50 95 CYS A N 1
ATOM 721 C CA . CYS A 1 95 ? 2.055 1.367 9.487 1.00 98.50 95 CYS A CA 1
ATOM 722 C C . CYS A 1 95 ? 3.218 1.503 8.495 1.00 98.50 95 CYS A C 1
ATOM 724 O O . CYS A 1 95 ? 3.823 0.501 8.104 1.00 98.50 95 CYS A O 1
ATOM 726 N N . ARG A 1 96 ? 3.575 2.738 8.120 1.00 97.44 96 ARG A N 1
ATOM 727 C CA . ARG A 1 96 ? 4.657 2.994 7.149 1.00 97.44 96 ARG A CA 1
ATOM 728 C C . ARG A 1 96 ? 5.968 2.282 7.495 1.00 97.44 96 ARG A C 1
ATOM 730 O O . ARG A 1 96 ? 6.630 1.760 6.604 1.00 97.44 96 ARG A O 1
ATOM 737 N N . SER A 1 97 ? 6.329 2.227 8.779 1.00 96.44 97 SER A N 1
ATOM 738 C CA . SER A 1 97 ? 7.533 1.525 9.247 1.00 96.44 97 SER A CA 1
ATOM 739 C C . SER A 1 97 ? 7.452 0.017 8.989 1.00 96.44 97 SER A C 1
ATOM 741 O O . SER A 1 97 ? 8.362 -0.531 8.376 1.00 96.44 97 SER A O 1
ATOM 743 N N . CYS A 1 98 ? 6.358 -0.642 9.382 1.00 97.62 98 CYS A N 1
ATOM 744 C CA . CYS A 1 98 ? 6.170 -2.075 9.143 1.00 97.62 98 CYS A CA 1
ATOM 745 C C . CYS A 1 98 ? 6.094 -2.404 7.649 1.00 97.62 98 CYS A C 1
ATOM 747 O O . CYS A 1 98 ? 6.705 -3.374 7.211 1.00 97.62 98 CYS A O 1
ATOM 749 N N . ASN A 1 99 ? 5.404 -1.574 6.865 1.00 95.75 99 ASN A N 1
ATOM 750 C CA . ASN A 1 99 ? 5.318 -1.740 5.417 1.00 95.75 99 ASN A CA 1
ATOM 751 C C . ASN A 1 99 ? 6.699 -1.595 4.746 1.00 95.75 99 ASN A C 1
ATOM 753 O O . ASN A 1 99 ? 7.090 -2.404 3.908 1.00 95.75 99 ASN A O 1
ATOM 757 N N . SER A 1 100 ? 7.502 -0.617 5.181 1.00 91.38 100 SER A N 1
ATOM 758 C CA . SER A 1 100 ? 8.885 -0.470 4.717 1.00 91.38 100 SER A CA 1
ATOM 759 C C . SER A 1 100 ? 9.750 -1.683 5.066 1.00 91.38 100 SER A C 1
ATOM 761 O O . SER A 1 100 ? 10.582 -2.073 4.249 1.00 91.38 100 SER A O 1
ATOM 763 N N . THR A 1 101 ? 9.589 -2.261 6.261 1.00 93.19 101 THR A N 1
ATOM 764 C CA . THR A 1 101 ? 10.311 -3.476 6.662 1.00 93.19 101 THR A CA 1
ATOM 765 C C . THR A 1 101 ? 9.904 -4.661 5.793 1.00 93.19 101 THR A C 1
ATOM 767 O O . THR A 1 101 ? 10.787 -5.299 5.230 1.00 93.19 101 THR A O 1
ATOM 770 N N . LYS A 1 102 ? 8.598 -4.893 5.587 1.00 91.38 102 LYS A N 1
ATOM 771 C CA . LYS A 1 102 ? 8.087 -5.926 4.669 1.00 91.38 102 LYS A CA 1
ATOM 772 C C . LYS A 1 102 ? 8.716 -5.789 3.290 1.00 91.38 102 LYS A C 1
ATOM 774 O O . LYS A 1 102 ? 9.367 -6.706 2.810 1.00 91.38 102 LYS A O 1
ATOM 779 N N . GLY A 1 103 ? 8.640 -4.596 2.705 1.00 87.00 103 GLY A N 1
ATOM 780 C CA . GLY A 1 103 ? 9.223 -4.329 1.396 1.00 87.00 103 GLY A CA 1
ATOM 781 C C . GLY A 1 103 ? 10.748 -4.479 1.321 1.00 87.00 103 GLY A C 1
ATOM 782 O O . GLY A 1 103 ? 11.262 -4.574 0.210 1.00 87.00 103 GLY A O 1
ATOM 783 N N . ALA A 1 104 ? 11.477 -4.460 2.439 1.00 83.88 104 ALA A N 1
ATOM 784 C CA . ALA A 1 104 ? 12.916 -4.727 2.475 1.00 83.88 104 ALA A CA 1
ATOM 785 C C . ALA A 1 104 ? 13.242 -6.220 2.654 1.00 83.88 104 ALA A C 1
ATOM 787 O O . ALA A 1 104 ? 14.326 -6.640 2.257 1.00 83.88 104 ALA A O 1
ATOM 788 N N . SER A 1 105 ? 12.325 -6.989 3.247 1.00 81.38 105 SER A N 1
ATOM 789 C CA . SER A 1 105 ? 12.469 -8.424 3.503 1.00 81.38 105 SER A CA 1
ATOM 790 C C . SER A 1 105 ? 12.087 -9.305 2.315 1.00 81.38 105 SER A C 1
ATOM 792 O O . SER A 1 105 ? 12.566 -10.431 2.261 1.00 81.38 105 SER A O 1
ATOM 794 N N . GLU A 1 106 ? 11.260 -8.824 1.380 1.00 72.62 106 GLU A N 1
ATOM 795 C CA . GLU A 1 106 ? 10.916 -9.572 0.161 1.00 72.62 106 GLU A CA 1
ATOM 796 C C . GLU A 1 106 ? 12.186 -9.828 -0.681 1.00 72.62 106 GLU A C 1
ATOM 798 O O . GLU A 1 106 ? 12.785 -8.864 -1.184 1.00 72.62 106 GLU A O 1
ATOM 803 N N . PRO A 1 107 ? 12.632 -11.093 -0.821 1.00 57.19 107 PRO A N 1
ATOM 804 C CA . PRO A 1 107 ? 13.771 -11.427 -1.656 1.00 57.19 107 PRO A CA 1
ATOM 805 C C . PRO A 1 107 ? 13.394 -11.214 -3.125 1.00 57.19 107 PRO A C 1
ATOM 807 O O . PRO A 1 107 ? 12.319 -11.597 -3.569 1.00 57.19 107 PRO A O 1
ATOM 810 N N . ASP A 1 108 ? 14.322 -10.615 -3.861 1.00 57.56 108 ASP A N 1
ATOM 811 C CA . ASP A 1 108 ? 14.260 -10.331 -5.294 1.00 57.56 108 ASP A CA 1
ATOM 812 C C . ASP A 1 108 ? 13.387 -9.135 -5.742 1.00 57.56 108 ASP A C 1
ATOM 814 O O . ASP A 1 108 ? 12.214 -9.227 -6.100 1.00 57.56 108 ASP A O 1
ATOM 818 N N . ARG A 1 109 ? 14.038 -7.964 -5.804 1.00 55.22 109 ARG A N 1
ATOM 819 C CA . ARG A 1 109 ? 13.668 -6.862 -6.714 1.00 55.22 109 ARG A CA 1
ATOM 820 C C . ARG A 1 109 ? 14.696 -6.684 -7.842 1.00 55.22 109 ARG A C 1
ATOM 822 O O . ARG A 1 109 ? 14.938 -5.558 -8.274 1.00 55.22 109 ARG A O 1
ATOM 829 N N . GLY A 1 110 ? 15.315 -7.772 -8.302 1.00 48.16 110 GLY A N 1
ATOM 830 C CA . GLY A 1 110 ? 16.039 -7.809 -9.570 1.00 48.16 110 GLY A CA 1
ATOM 831 C C . GLY A 1 110 ? 17.306 -6.961 -9.631 1.00 48.16 110 GLY A C 1
ATOM 832 O O . GLY A 1 110 ? 17.555 -6.325 -10.650 1.00 48.16 110 GLY A O 1
ATOM 833 N N . TYR A 1 111 ? 18.117 -6.932 -8.571 1.00 49.03 111 TYR A N 1
ATOM 834 C CA . TYR A 1 111 ? 19.475 -6.402 -8.686 1.00 49.03 111 TYR A CA 1
ATOM 835 C C . TYR A 1 111 ? 20.488 -7.461 -8.256 1.00 49.03 111 TYR A C 1
ATOM 837 O O . TYR A 1 111 ? 20.588 -7.722 -7.054 1.00 49.03 111 TYR A O 1
ATOM 845 N N . PRO A 1 112 ? 21.254 -8.063 -9.190 1.00 46.53 112 PRO A N 1
ATOM 846 C CA . PRO A 1 112 ? 22.400 -8.864 -8.803 1.00 46.53 112 PRO A CA 1
ATOM 847 C C . PRO A 1 112 ? 23.347 -7.952 -8.024 1.00 46.53 112 PRO A C 1
ATOM 849 O O . PRO A 1 112 ? 23.800 -6.910 -8.505 1.00 46.53 112 PRO A O 1
ATOM 852 N N . HIS A 1 113 ? 23.598 -8.308 -6.770 1.00 50.62 113 HIS A N 1
ATOM 853 C CA . HIS A 1 113 ? 24.652 -7.677 -6.003 1.00 50.62 113 HIS A CA 1
ATOM 854 C C . HIS A 1 113 ? 25.969 -7.960 -6.731 1.00 50.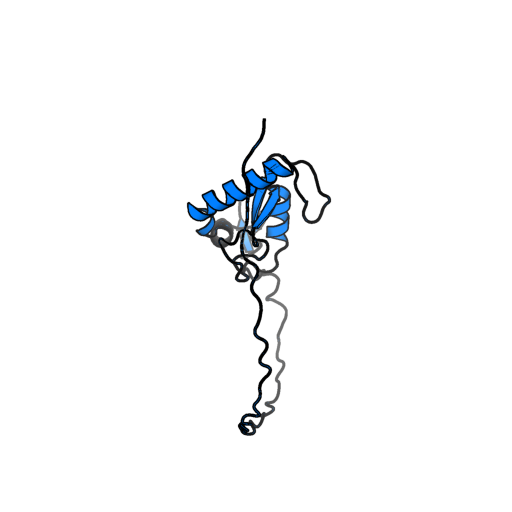62 113 HIS A C 1
ATOM 856 O O . HIS A 1 113 ? 26.337 -9.117 -6.919 1.00 50.62 113 HIS A O 1
ATOM 862 N N . ALA A 1 114 ? 26.707 -6.916 -7.112 1.00 49.44 114 ALA A N 1
ATOM 863 C CA . ALA A 1 114 ? 28.017 -7.053 -7.756 1.00 49.44 114 ALA A CA 1
ATOM 864 C C . ALA A 1 114 ? 29.069 -7.785 -6.892 1.00 49.44 114 ALA A C 1
ATOM 866 O O . ALA A 1 114 ? 30.179 -8.026 -7.349 1.00 49.44 114 ALA A O 1
ATOM 867 N N . GLY A 1 115 ? 28.724 -8.166 -5.657 1.00 45.88 115 GLY A N 1
ATOM 868 C CA . GLY A 1 115 ? 29.551 -9.004 -4.790 1.00 45.88 115 GLY A CA 1
ATOM 869 C C . GLY A 1 115 ? 29.416 -10.515 -5.013 1.00 45.88 115 GLY A C 1
ATOM 870 O O . GLY A 1 115 ? 30.177 -11.253 -4.402 1.00 45.88 115 GLY A O 1
ATOM 871 N N . SER A 1 116 ? 28.488 -10.993 -5.850 1.00 47.81 116 SER A N 1
ATOM 872 C CA . SER A 1 116 ? 28.244 -12.440 -6.025 1.00 47.81 116 SER A CA 1
ATOM 873 C C . SER A 1 116 ? 28.861 -13.038 -7.296 1.00 47.81 116 SER A C 1
ATOM 875 O O . SER A 1 116 ? 28.833 -14.249 -7.463 1.00 47.81 116 SER A O 1
ATOM 877 N N . ALA A 1 117 ? 29.423 -12.222 -8.193 1.00 47.25 117 ALA A N 1
ATOM 878 C CA . ALA A 1 117 ? 29.851 -12.664 -9.527 1.00 47.25 117 ALA A CA 1
ATOM 879 C C . ALA A 1 117 ? 31.354 -12.993 -9.661 1.00 47.25 117 ALA A C 1
ATOM 881 O O . ALA A 1 117 ? 31.838 -13.113 -10.782 1.00 47.25 117 ALA A O 1
ATOM 882 N N . LEU A 1 118 ? 32.114 -13.107 -8.563 1.00 47.19 118 LEU A N 1
ATOM 883 C CA . LEU A 1 118 ? 33.572 -13.305 -8.636 1.00 47.19 118 LEU A CA 1
ATOM 884 C C . LEU A 1 118 ? 34.101 -14.670 -8.168 1.00 47.19 118 LEU A C 1
ATOM 886 O O . LEU A 1 118 ? 35.318 -14.798 -8.086 1.00 47.19 118 LEU A O 1
ATOM 890 N N . LEU A 1 119 ? 33.272 -15.691 -7.895 1.00 50.16 119 LEU A N 1
ATOM 891 C CA . LEU A 1 119 ? 33.822 -16.958 -7.368 1.00 50.16 119 LEU A CA 1
ATOM 892 C C . LEU A 1 119 ? 33.303 -18.307 -7.894 1.00 50.16 119 LEU A C 1
ATOM 894 O O . LEU A 1 119 ? 33.841 -19.320 -7.466 1.00 50.16 119 LEU A O 1
ATOM 898 N N . GLU A 1 120 ? 32.395 -18.382 -8.865 1.00 47.81 120 GLU A N 1
ATOM 899 C CA . GLU A 1 120 ? 31.996 -19.670 -9.477 1.00 47.81 120 GLU A CA 1
ATOM 900 C C . GLU A 1 120 ? 31.822 -19.407 -10.989 1.00 47.81 120 GLU A C 1
ATOM 902 O O . GLU A 1 120 ? 31.089 -18.498 -11.357 1.00 47.81 120 GLU A O 1
ATOM 907 N N . ASP A 1 121 ? 32.532 -19.989 -11.961 1.00 43.34 121 ASP A N 1
ATOM 908 C CA . ASP A 1 121 ? 33.040 -21.350 -12.112 1.00 43.34 121 ASP A CA 1
ATOM 909 C C . ASP A 1 121 ? 34.261 -21.385 -13.059 1.00 43.34 121 ASP A C 1
ATOM 911 O O . ASP A 1 121 ? 34.175 -21.030 -14.239 1.00 43.34 121 ASP A O 1
ATOM 915 N N . VAL A 1 122 ? 35.385 -21.923 -12.579 1.00 45.62 122 VAL A N 1
ATOM 916 C CA . VAL A 1 122 ? 36.391 -22.559 -13.438 1.00 45.62 122 VAL A CA 1
ATOM 917 C C . VAL A 1 122 ? 35.932 -23.998 -13.671 1.00 45.62 122 VAL A C 1
ATOM 919 O O . VAL A 1 122 ? 36.001 -24.831 -12.778 1.00 45.62 122 VAL A O 1
ATOM 922 N N . GLY A 1 123 ? 35.476 -24.277 -14.892 1.00 44.16 123 GLY A N 1
ATOM 923 C CA . GLY A 1 123 ? 35.578 -25.584 -15.545 1.00 44.16 123 GLY A CA 1
ATOM 924 C C . GLY A 1 123 ? 35.062 -26.806 -14.779 1.00 44.16 123 GLY A C 1
ATOM 925 O O . GLY A 1 123 ? 35.851 -27.600 -14.271 1.00 44.16 123 GLY A O 1
ATOM 926 N N . ARG A 1 124 ? 33.753 -27.074 -14.852 1.00 39.97 124 ARG A N 1
ATOM 927 C CA . ARG A 1 124 ? 33.225 -28.430 -14.645 1.00 39.97 124 ARG A CA 1
ATOM 928 C C . ARG A 1 124 ? 32.493 -28.932 -15.886 1.00 39.97 124 ARG A C 1
ATOM 930 O O . ARG A 1 124 ? 31.289 -28.775 -16.057 1.00 39.97 124 ARG A O 1
ATOM 937 N N . SER A 1 125 ? 33.270 -29.574 -16.751 1.00 41.66 125 SER A N 1
ATOM 938 C CA . SER A 1 125 ? 32.808 -30.439 -17.833 1.00 41.66 125 SER A CA 1
ATOM 939 C C . SER A 1 125 ? 31.845 -31.498 -17.286 1.00 41.66 125 SER A C 1
ATOM 941 O O . SER A 1 125 ? 32.237 -32.304 -16.444 1.00 41.66 125 SER A O 1
ATOM 943 N N . SER A 1 126 ? 30.604 -31.525 -17.773 1.00 37.28 126 SER A N 1
ATOM 944 C CA . SER A 1 126 ? 29.681 -32.650 -17.563 1.00 37.28 126 SER A CA 1
ATOM 945 C C . SER A 1 126 ? 29.457 -33.396 -18.883 1.00 37.28 126 SER A C 1
ATOM 947 O O . SER A 1 126 ? 29.212 -32.748 -19.906 1.00 37.28 126 SER A O 1
ATOM 949 N N . PRO A 1 127 ? 29.535 -34.741 -18.905 1.00 41.50 127 PRO A N 1
ATOM 950 C CA . PRO A 1 127 ? 29.248 -35.526 -20.096 1.00 41.50 127 PRO A CA 1
ATOM 951 C C . PRO A 1 127 ? 27.737 -35.608 -20.356 1.00 41.50 127 PRO A C 1
ATOM 953 O O . PRO A 1 127 ? 26.913 -35.659 -19.444 1.00 41.50 127 PRO A O 1
ATOM 956 N N . ARG A 1 128 ? 27.385 -35.631 -21.644 1.00 40.91 128 ARG A N 1
ATOM 957 C CA . ARG A 1 128 ? 26.019 -35.752 -22.162 1.00 40.91 128 ARG A CA 1
ATOM 958 C C . ARG A 1 128 ? 25.427 -37.118 -21.795 1.00 40.91 128 ARG A C 1
ATOM 960 O O . ARG A 1 128 ? 25.846 -38.127 -22.353 1.00 40.91 128 ARG A O 1
ATOM 967 N N . ILE A 1 129 ? 24.413 -37.144 -20.932 1.00 38.25 129 ILE A N 1
ATOM 968 C CA . ILE A 1 129 ? 23.508 -38.294 -20.798 1.00 38.25 129 ILE A CA 1
ATOM 969 C C . ILE A 1 129 ? 22.285 -38.021 -21.676 1.00 38.25 129 ILE A C 1
ATOM 971 O O . ILE A 1 129 ? 21.514 -37.094 -21.437 1.00 38.25 129 ILE A O 1
ATOM 975 N N . ALA A 1 130 ? 22.144 -38.819 -22.731 1.00 42.50 130 ALA A N 1
ATOM 976 C CA . ALA A 1 130 ? 20.996 -38.814 -23.622 1.00 42.50 130 ALA A CA 1
ATOM 977 C C . ALA A 1 130 ? 19.781 -39.439 -22.917 1.00 42.50 130 ALA A C 1
ATOM 979 O O . ALA A 1 130 ? 19.774 -40.639 -22.643 1.00 42.50 130 ALA A O 1
ATOM 980 N N . LEU A 1 131 ? 18.734 -38.651 -22.661 1.00 38.97 131 LEU A N 1
ATOM 981 C CA . LEU A 1 131 ? 17.419 -39.193 -22.319 1.00 38.97 131 LEU A CA 1
ATOM 982 C C . LEU A 1 131 ? 16.650 -39.530 -23.603 1.00 38.97 131 LEU A C 1
ATOM 984 O O . LEU A 1 131 ? 16.295 -38.654 -24.391 1.00 38.97 131 LEU A O 1
ATOM 988 N N . ARG A 1 132 ? 16.383 -40.826 -23.796 1.00 40.56 132 ARG A N 1
ATOM 989 C CA . ARG A 1 132 ? 15.404 -41.336 -24.761 1.00 40.56 132 ARG A CA 1
ATOM 990 C C . ARG A 1 132 ? 13.998 -40.922 -24.319 1.00 40.56 132 ARG A C 1
ATOM 992 O O . ARG A 1 132 ? 13.547 -41.305 -23.244 1.00 40.56 132 ARG A O 1
ATOM 999 N N . VAL A 1 133 ? 13.297 -40.190 -25.179 1.00 42.66 133 VAL A N 1
ATOM 1000 C CA . VAL A 1 133 ? 11.854 -39.950 -25.071 1.00 42.66 133 VAL A CA 1
ATOM 1001 C C . VAL A 1 133 ? 11.134 -41.210 -25.548 1.00 42.66 133 VAL A C 1
ATOM 1003 O O . VAL A 1 133 ? 11.234 -41.575 -26.720 1.00 42.66 133 VAL A O 1
ATOM 1006 N N . THR A 1 134 ? 10.414 -41.882 -24.650 1.00 40.44 134 THR A N 1
ATOM 1007 C CA . THR A 1 134 ? 9.515 -42.986 -25.015 1.00 40.44 134 THR A CA 1
ATOM 1008 C C . THR A 1 134 ? 8.084 -42.463 -25.099 1.00 40.44 134 THR A C 1
ATOM 1010 O O . THR A 1 134 ? 7.656 -41.647 -24.287 1.00 40.44 134 THR A O 1
ATOM 1013 N N . ARG A 1 135 ? 7.389 -42.894 -26.152 1.00 42.06 135 ARG A N 1
ATOM 1014 C CA . ARG A 1 135 ? 6.111 -42.382 -26.653 1.00 42.06 135 ARG A CA 1
ATOM 1015 C C . ARG A 1 135 ? 4.957 -42.436 -25.645 1.00 42.06 135 ARG A C 1
ATOM 1017 O O . ARG A 1 135 ? 4.761 -43.415 -24.933 1.00 42.06 135 ARG A O 1
ATOM 1024 N N . VAL A 1 136 ? 4.143 -41.388 -25.732 1.00 42.59 136 VAL A N 1
ATOM 1025 C CA . VAL A 1 136 ? 2.764 -41.256 -25.250 1.00 42.59 136 VAL A CA 1
ATOM 1026 C C . VAL A 1 136 ? 1.911 -42.433 -25.732 1.00 42.59 136 VAL A C 1
ATOM 1028 O O . VAL A 1 136 ? 1.887 -42.715 -26.929 1.00 42.59 136 VAL A O 1
ATOM 1031 N N . THR A 1 137 ? 1.159 -43.063 -24.825 1.00 40.44 137 THR A N 1
ATOM 1032 C CA . THR A 1 137 ? -0.022 -43.856 -25.196 1.00 40.44 137 THR A CA 1
ATOM 1033 C C . THR A 1 137 ? -1.225 -43.314 -24.438 1.00 40.44 137 THR A C 1
ATOM 1035 O O . THR A 1 137 ? -1.249 -43.282 -23.210 1.00 40.44 137 THR A O 1
ATOM 1038 N N . LEU A 1 138 ? -2.189 -42.824 -25.208 1.00 43.53 138 LEU A N 1
ATOM 1039 C CA . LEU A 1 138 ? -3.454 -42.255 -24.777 1.00 43.53 138 LEU A CA 1
ATOM 1040 C C . LEU A 1 138 ? -4.439 -43.422 -24.640 1.00 43.53 138 LEU A C 1
ATOM 1042 O O . LEU A 1 138 ? -4.733 -44.078 -25.636 1.00 43.53 138 LEU A O 1
ATOM 1046 N N . VAL A 1 139 ? -4.913 -43.716 -23.426 1.00 44.44 139 VAL A N 1
ATOM 1047 C CA . VAL A 1 139 ? -6.019 -44.662 -23.218 1.00 44.44 139 VAL A CA 1
ATOM 1048 C C . VAL A 1 139 ? -7.184 -43.907 -22.604 1.00 44.44 139 VAL A C 1
ATOM 1050 O O . VAL A 1 139 ? -7.229 -43.597 -21.417 1.00 44.44 139 VAL A O 1
ATOM 1053 N N . THR A 1 140 ? -8.119 -43.588 -23.484 1.00 46.31 140 THR A N 1
ATOM 1054 C CA . THR A 1 140 ? -9.505 -43.233 -23.215 1.00 46.31 140 THR A CA 1
ATOM 1055 C C . THR A 1 140 ? -10.180 -44.373 -22.449 1.00 46.31 140 THR A C 1
ATOM 1057 O O . THR A 1 140 ? -10.237 -45.493 -22.951 1.00 46.31 140 THR A O 1
ATOM 1060 N N . VAL A 1 141 ? -10.754 -44.096 -21.275 1.00 46.41 141 VAL A N 1
ATOM 1061 C CA . VAL A 1 141 ? -11.774 -44.970 -20.675 1.00 46.41 141 VAL A CA 1
ATOM 1062 C C . VAL A 1 141 ? -13.087 -44.209 -20.605 1.00 46.41 141 VAL A C 1
ATOM 1064 O O . VAL A 1 141 ? -13.240 -43.205 -19.911 1.00 46.41 141 VAL A O 1
ATOM 1067 N N . PHE A 1 142 ? -14.009 -44.709 -21.415 1.00 37.28 142 PHE A N 1
ATOM 1068 C CA . PHE A 1 142 ? -15.398 -44.320 -21.542 1.00 37.28 142 PHE A CA 1
ATOM 1069 C C . PHE A 1 142 ? -16.194 -44.724 -20.289 1.00 37.28 142 PHE A C 1
ATOM 1071 O O . PHE A 1 142 ? -16.095 -45.851 -19.819 1.00 37.28 142 PHE A O 1
ATOM 1078 N N . CYS A 1 143 ? -17.019 -43.788 -19.820 1.00 33.88 143 CYS A N 1
ATOM 1079 C CA . CYS A 1 143 ? -18.429 -43.959 -19.457 1.00 33.88 143 CYS A CA 1
ATOM 1080 C C . CYS A 1 143 ? -18.857 -45.218 -18.666 1.00 33.88 143 CYS A C 1
ATOM 1082 O O . CYS A 1 143 ? -19.034 -46.288 -19.241 1.00 33.88 143 CYS A O 1
ATOM 1084 N N . VAL A 1 144 ? -19.250 -45.031 -17.396 1.00 40.88 144 VAL A N 1
ATOM 1085 C CA . VAL A 1 144 ? -20.379 -45.776 -16.811 1.00 40.88 144 VAL A CA 1
ATOM 1086 C C . VAL A 1 144 ? -21.354 -44.804 -16.150 1.00 40.88 144 VAL A C 1
ATOM 1088 O O . VAL A 1 144 ? -21.021 -44.033 -15.253 1.00 40.88 144 VAL A O 1
ATOM 1091 N N . LEU A 1 145 ? -22.573 -44.864 -16.677 1.00 38.84 145 LEU A N 1
ATOM 1092 C CA . LEU A 1 145 ? -23.804 -44.229 -16.242 1.00 38.84 145 LEU A CA 1
ATOM 1093 C C . LEU A 1 145 ? -24.194 -44.580 -14.796 1.00 38.84 145 LEU A C 1
ATOM 1095 O O . LEU A 1 145 ? -24.083 -45.730 -14.392 1.00 38.84 145 LEU A O 1
ATOM 1099 N N . SER A 1 146 ? -24.831 -43.638 -14.094 1.00 37.09 146 SER A N 1
ATOM 1100 C CA . SER A 1 146 ? -26.273 -43.692 -13.770 1.00 37.09 146 SER A CA 1
ATOM 1101 C C . SER A 1 146 ? -26.625 -43.047 -12.427 1.00 37.09 146 SER A C 1
ATOM 1103 O O . SER A 1 146 ? -26.279 -43.537 -11.362 1.00 37.09 146 SER A O 1
ATOM 1105 N N . ARG A 1 147 ? -27.467 -42.013 -12.539 1.00 41.81 147 ARG A N 1
ATOM 1106 C CA . ARG A 1 147 ? -28.733 -41.826 -11.810 1.00 41.81 147 ARG A CA 1
ATOM 1107 C C . ARG A 1 147 ? -28.688 -41.939 -10.278 1.00 41.81 147 ARG A C 1
ATOM 1109 O O . ARG A 1 147 ? -28.803 -43.023 -9.716 1.00 41.81 147 ARG A O 1
ATOM 1116 N N . LYS A 1 148 ? -28.843 -40.791 -9.615 1.00 39.44 148 LYS A N 1
ATOM 1117 C CA . LYS A 1 148 ? -29.796 -40.712 -8.502 1.00 39.44 148 LYS A CA 1
ATOM 1118 C C . LYS A 1 148 ? -30.622 -39.434 -8.597 1.00 39.44 148 LYS A C 1
ATOM 1120 O O . LYS A 1 148 ? -30.180 -38.335 -8.292 1.00 39.44 148 LYS A O 1
ATOM 1125 N N . THR A 1 149 ? -31.825 -39.631 -9.117 1.00 44.34 149 THR A N 1
ATOM 1126 C CA . THR A 1 149 ? -32.987 -38.754 -9.016 1.00 44.34 149 THR A CA 1
ATOM 1127 C C . THR A 1 149 ? -33.354 -38.531 -7.549 1.00 44.34 149 THR A C 1
ATOM 1129 O O . THR A 1 149 ? -33.390 -39.489 -6.778 1.00 44.34 149 THR A O 1
ATOM 1132 N N . GLY A 1 150 ? -33.681 -37.290 -7.188 1.00 38.06 150 GLY A N 1
ATOM 1133 C CA . GLY A 1 150 ? -34.159 -36.914 -5.858 1.00 38.06 150 GLY A CA 1
ATOM 1134 C C . GLY A 1 150 ? -34.799 -35.526 -5.851 1.00 38.06 150 GLY A C 1
ATOM 1135 O O . GLY A 1 150 ? -34.290 -34.611 -5.220 1.00 38.06 150 GLY A O 1
ATOM 1136 N N . SER A 1 151 ? -35.893 -35.378 -6.603 1.00 42.59 151 SER A N 1
ATOM 1137 C CA . SER A 1 151 ? -36.906 -34.325 -6.432 1.00 42.59 151 SER A CA 1
ATOM 1138 C C . SER A 1 151 ? -37.598 -34.510 -5.074 1.00 42.59 151 SER A C 1
ATOM 1140 O O . SER A 1 151 ? -37.917 -35.645 -4.723 1.00 42.59 151 SER A O 1
ATOM 1142 N N . THR A 1 152 ? -37.852 -33.455 -4.290 1.00 42.53 152 THR A N 1
ATOM 1143 C CA . THR A 1 152 ? -39.167 -32.839 -3.918 1.00 42.53 152 THR A CA 1
ATOM 1144 C C . THR A 1 152 ? -38.975 -32.380 -2.449 1.00 42.53 152 THR A C 1
ATOM 1146 O O . THR A 1 152 ? -38.301 -33.093 -1.720 1.00 42.53 152 THR A O 1
ATOM 1149 N N . SER A 1 153 ? -39.358 -31.217 -1.909 1.00 46.03 153 SER A N 1
ATOM 1150 C CA . SER A 1 153 ? -40.628 -30.465 -1.874 1.00 46.03 153 SER A CA 1
ATOM 1151 C C . SER A 1 153 ? -40.344 -29.031 -1.370 1.00 46.03 153 SER A C 1
ATOM 1153 O O . SER A 1 153 ? -39.560 -28.848 -0.447 1.00 46.03 153 SER A O 1
ATOM 1155 N N . HIS A 1 154 ? -40.826 -27.967 -2.015 1.00 42.22 154 HIS A N 1
ATOM 1156 C CA . HIS A 1 154 ? -42.089 -27.272 -1.698 1.00 42.22 154 HIS A CA 1
ATOM 1157 C C . HIS A 1 154 ? -42.333 -26.943 -0.210 1.00 42.22 154 HIS A C 1
ATOM 1159 O O . HIS A 1 154 ? -42.694 -27.811 0.573 1.00 42.22 154 HIS A O 1
ATOM 1165 N N . GLY A 1 155 ? -42.273 -25.646 0.113 1.00 38.28 155 GLY A N 1
ATOM 1166 C CA . GLY A 1 155 ? -42.859 -25.033 1.307 1.00 38.28 155 GLY A CA 1
ATOM 1167 C C . GLY A 1 155 ? -43.121 -23.545 1.052 1.00 38.28 155 GLY A C 1
ATOM 1168 O O . GLY A 1 155 ? -42.198 -22.739 1.036 1.00 38.28 155 GLY A O 1
ATOM 1169 N N . ARG A 1 156 ? -44.378 -23.200 0.752 1.00 45.75 156 ARG A N 1
ATOM 1170 C CA . ARG A 1 156 ? -44.875 -21.836 0.499 1.00 45.75 156 ARG A CA 1
ATOM 1171 C C . ARG A 1 156 ? -45.172 -21.101 1.819 1.00 45.75 156 ARG A C 1
ATOM 1173 O O . ARG A 1 156 ? -45.614 -21.741 2.759 1.00 45.75 156 ARG A O 1
ATOM 1180 N N . ARG A 1 157 ? -44.991 -19.769 1.780 1.00 47.06 157 ARG A N 1
ATOM 1181 C CA . ARG A 1 157 ? -45.782 -18.637 2.346 1.00 47.06 157 ARG A CA 1
ATOM 1182 C C . ARG A 1 157 ? -46.570 -18.830 3.661 1.00 47.06 157 ARG A C 1
ATOM 1184 O O . ARG A 1 157 ? -47.354 -19.760 3.753 1.00 47.06 157 ARG A O 1
ATOM 1191 N N . CYS A 1 158 ? -46.536 -17.811 4.539 1.00 42.91 158 CYS A N 1
ATOM 1192 C CA . CYS A 1 158 ? -47.671 -16.904 4.859 1.00 42.91 158 CYS A CA 1
ATOM 1193 C C . CYS A 1 158 ? -47.394 -15.984 6.075 1.00 42.91 158 CYS A C 1
ATOM 1195 O O . CYS A 1 158 ? -46.926 -16.491 7.083 1.00 42.91 158 CYS A O 1
ATOM 1197 N N . GLY A 1 159 ? -47.782 -14.694 5.954 1.00 41.59 159 GLY A N 1
ATOM 1198 C CA . GLY A 1 159 ? -48.241 -13.741 7.005 1.00 41.59 159 GLY A CA 1
ATOM 1199 C C . GLY A 1 159 ? -47.274 -13.373 8.147 1.00 41.59 159 GLY A C 1
ATOM 1200 O O . GLY A 1 159 ? -46.467 -14.185 8.554 1.00 41.59 159 GLY A O 1
ATOM 1201 N N . SER A 1 160 ? -47.258 -12.183 8.754 1.00 47.59 160 SER A N 1
ATOM 1202 C CA . SER A 1 160 ? -48.226 -11.082 8.824 1.00 47.59 160 SER A CA 1
ATOM 1203 C C . SER A 1 160 ? -47.527 -9.820 9.368 1.00 47.59 160 SER A C 1
ATOM 1205 O O . SER A 1 160 ? -46.543 -9.921 10.098 1.00 47.59 160 SER A O 1
ATOM 1207 N N . SER A 1 161 ? -48.044 -8.640 9.018 1.00 51.78 161 SER A N 1
ATOM 1208 C CA . SER A 1 161 ? -47.708 -7.330 9.615 1.00 51.78 161 SER A CA 1
ATOM 1209 C C . SER A 1 161 ? -48.530 -7.077 10.919 1.00 51.78 161 SER A C 1
ATOM 1211 O O . SER A 1 161 ? -49.031 -8.054 11.471 1.00 51.78 161 SER A O 1
ATOM 1213 N N . PRO A 1 162 ? -48.644 -5.850 11.483 1.00 69.38 162 PRO A N 1
ATOM 1214 C CA . PRO A 1 162 ? -48.190 -5.520 12.840 1.00 69.38 162 PRO A CA 1
ATOM 1215 C C . PRO A 1 162 ? -49.317 -5.176 13.848 1.00 69.38 162 PRO A C 1
ATOM 1217 O O . PRO A 1 162 ? -50.452 -4.912 13.469 1.00 69.38 162 PRO A O 1
ATOM 1220 N N . THR A 1 163 ? -48.959 -5.091 15.132 1.00 60.69 163 THR A N 1
ATOM 1221 C CA . THR A 1 163 ? -49.694 -4.450 16.252 1.00 60.69 163 THR A CA 1
ATOM 1222 C C . THR A 1 163 ? -48.610 -3.958 17.228 1.00 60.69 163 THR A C 1
ATOM 1224 O O . THR A 1 163 ? -47.656 -4.701 17.447 1.00 60.69 163 THR A O 1
ATOM 1227 N N . THR A 1 164 ? -48.589 -2.755 17.803 1.00 64.75 164 THR A N 1
ATOM 1228 C CA . THR A 1 164 ? -49.640 -1.830 18.263 1.00 64.75 164 THR A CA 1
ATOM 1229 C C . THR A 1 164 ? -49.017 -0.442 18.408 1.00 64.75 164 THR A C 1
ATOM 1231 O O . THR A 1 164 ? -47.788 -0.400 18.650 1.00 64.75 164 THR A O 1
#

pLDDT: mean 75.03, std 23.44, range [33.88, 98.62]